Protein AF-A0AAV5SD18-F1 (afdb_monomer_lite)

Organism: NCBI:txid358040

Foldseek 3Di:
DVVLCVVDVLLVPADPVLNVLLCVVLVVLLQLLVQLVVLLVVVAQFTQHPVRDTAHLPPVPHPDDPPPSVSVCSSPVRNVVVNVVVDDPVRSVLSSSLSSLVDDRPPDDPVSNVSSVVVNVVSD

Secondary structure (DSSP, 8-state):
-HHHHHH-HHHHTS-HHHHHHHHHHHHHHHHHHHHHHHHHHH-SSEEE-TTS-EEESSGGG-SS--GGGHHHHHIIIIIHHHHHHT--HHHHHHHHHHHTT-S--TT--HHHHHHHHHHHHHH-

Radius of gyration: 16.51 Å; chains: 1; bounding box: 35×26×48 Å

pLDDT: mean 92.12, std 3.56, range [66.81, 96.31]

Structure (mmCIF, N/CA/C/O backbone):
data_AF-A0AAV5SD18-F1
#
_entry.id   AF-A0AAV5SD18-F1
#
loop_
_atom_site.group_PDB
_atom_site.id
_atom_site.type_symbol
_atom_site.label_atom_id
_atom_site.label_alt_id
_atom_site.label_comp_id
_atom_site.label_asym_id
_atom_site.label_entity_id
_atom_site.label_seq_id
_atom_site.pdbx_PDB_ins_code
_atom_site.Cartn_x
_atom_site.Cartn_y
_atom_site.Cartn_z
_atom_site.occupancy
_atom_site.B_iso_or_equiv
_atom_site.auth_seq_id
_atom_site.auth_comp_id
_atom_site.auth_asym_id
_atom_site.auth_atom_id
_atom_site.pdbx_PDB_model_num
ATOM 1 N N . TYR A 1 1 ? 0.777 -7.986 6.597 1.00 88.00 1 TYR A N 1
ATOM 2 C CA . TYR A 1 1 ? -0.371 -7.124 6.946 1.00 88.00 1 TYR A CA 1
ATOM 3 C C . TYR A 1 1 ? -0.909 -7.432 8.336 1.00 88.00 1 TYR A C 1
ATOM 5 O O . TYR A 1 1 ? -0.759 -6.588 9.204 1.00 88.00 1 TYR A O 1
ATOM 13 N N . CYS A 1 2 ? -1.472 -8.623 8.589 1.00 89.56 2 CYS A N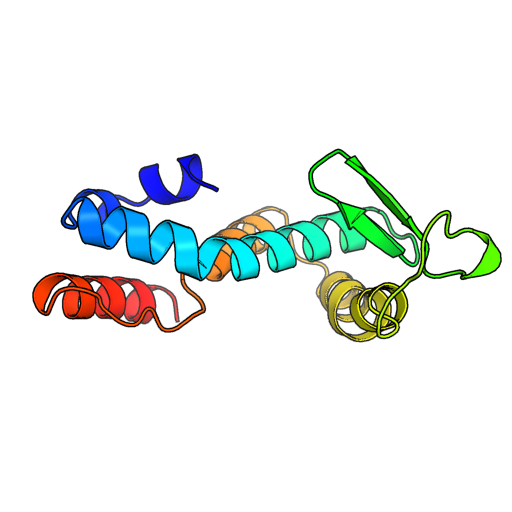 1
ATOM 14 C CA . CYS A 1 2 ? -2.021 -8.963 9.911 1.00 89.56 2 CYS A CA 1
ATOM 15 C C . CYS A 1 2 ? -1.006 -8.778 11.046 1.00 89.56 2 CYS A C 1
ATOM 17 O O . CYS A 1 2 ? -1.356 -8.228 12.081 1.00 89.56 2 CYS A O 1
ATOM 19 N N . ASP A 1 3 ? 0.256 -9.149 10.823 1.00 89.94 3 ASP A N 1
ATOM 20 C CA . ASP A 1 3 ? 1.314 -8.948 11.820 1.00 89.94 3 ASP A CA 1
ATOM 21 C C . ASP A 1 3 ? 1.566 -7.467 12.130 1.00 89.94 3 ASP A C 1
ATOM 23 O O . ASP A 1 3 ? 1.790 -7.129 13.284 1.00 89.94 3 ASP A O 1
ATOM 27 N N . LEU A 1 4 ? 1.456 -6.571 11.139 1.00 89.88 4 LEU A N 1
ATOM 28 C CA . LEU A 1 4 ? 1.553 -5.123 11.365 1.00 89.88 4 LEU A CA 1
ATOM 29 C C . LEU A 1 4 ? 0.370 -4.618 12.193 1.00 89.88 4 LEU A C 1
ATOM 31 O O . LEU A 1 4 ? 0.574 -3.872 13.139 1.00 89.88 4 LEU A O 1
ATOM 35 N N . MET A 1 5 ? -0.848 -5.076 11.889 1.00 90.44 5 MET A N 1
ATOM 36 C CA . MET A 1 5 ? -2.038 -4.712 12.667 1.00 90.44 5 MET A CA 1
ATOM 37 C C . MET A 1 5 ? -1.950 -5.214 14.114 1.00 90.44 5 MET A C 1
ATOM 39 O O . MET A 1 5 ? -2.359 -4.512 15.031 1.00 90.44 5 MET A O 1
ATOM 43 N N . HIS A 1 6 ? -1.401 -6.412 14.334 1.00 89.38 6 HIS A N 1
ATOM 44 C CA . HIS A 1 6 ? -1.158 -6.944 15.677 1.00 89.38 6 HIS A CA 1
ATOM 45 C C . HIS A 1 6 ? 0.024 -6.271 16.383 1.00 89.38 6 HIS A C 1
ATOM 47 O O . HIS A 1 6 ? 0.069 -6.260 17.609 1.00 89.38 6 HIS A O 1
ATOM 53 N N . ALA A 1 7 ? 0.975 -5.708 15.640 1.00 89.12 7 ALA A N 1
ATOM 54 C CA . ALA A 1 7 ? 2.061 -4.919 16.205 1.00 89.12 7 ALA A CA 1
ATOM 55 C C . ALA A 1 7 ? 1.616 -3.507 16.627 1.00 89.12 7 ALA A C 1
ATOM 57 O O . ALA A 1 7 ? 2.381 -2.841 17.318 1.00 89.12 7 ALA A O 1
ATOM 58 N N . THR A 1 8 ? 0.407 -3.062 16.255 1.00 90.31 8 THR A N 1
ATOM 59 C CA . THR A 1 8 ? -0.193 -1.791 16.690 1.00 90.31 8 THR A CA 1
ATOM 60 C C . THR A 1 8 ? -1.026 -1.997 17.963 1.00 90.31 8 THR A C 1
ATOM 62 O O . THR A 1 8 ? -2.147 -2.514 17.877 1.00 90.31 8 THR A O 1
ATOM 65 N N . PRO A 1 9 ? -0.543 -1.583 19.153 1.00 90.81 9 PRO A N 1
ATOM 66 C CA . PRO A 1 9 ? -1.249 -1.821 20.412 1.00 90.81 9 PRO A CA 1
ATOM 67 C C . PRO A 1 9 ? -2.645 -1.199 20.436 1.00 90.81 9 PRO A C 1
ATOM 69 O O . PRO A 1 9 ? -3.593 -1.845 20.877 1.00 90.81 9 PRO A O 1
ATOM 72 N N . GLU A 1 10 ? -2.803 0.005 19.880 1.00 91.56 10 GLU A N 1
ATOM 73 C CA . GLU A 1 10 ? -4.090 0.699 19.860 1.00 91.56 10 GLU A CA 1
ATOM 74 C C . GLU A 1 10 ? -5.169 -0.082 19.104 1.00 91.56 10 GLU A C 1
ATOM 76 O O . GLU A 1 10 ? -6.332 -0.044 19.495 1.00 91.56 10 GLU A O 1
ATOM 81 N N . VAL A 1 11 ? -4.796 -0.832 18.059 1.00 91.50 11 VAL A N 1
ATOM 82 C CA . VAL A 1 11 ? -5.721 -1.712 17.329 1.00 91.50 11 VAL A CA 1
ATOM 83 C C . VAL A 1 11 ? -6.081 -2.926 18.180 1.00 91.50 11 VAL A C 1
ATOM 85 O O . VAL A 1 11 ? -7.244 -3.326 18.226 1.00 91.50 11 VAL A O 1
ATOM 88 N N . LEU A 1 12 ? -5.108 -3.519 18.876 1.00 93.25 12 LEU A N 1
ATOM 89 C CA . LEU A 1 12 ? -5.348 -4.685 19.729 1.00 93.25 12 LEU A CA 1
ATOM 90 C C . LEU A 1 12 ? -6.293 -4.392 20.900 1.00 93.25 12 LEU A C 1
ATOM 92 O O . LEU A 1 12 ? -6.997 -5.305 21.337 1.00 93.25 12 LEU A O 1
ATOM 96 N N . GLU A 1 13 ? -6.331 -3.145 21.367 1.00 94.12 13 GLU A N 1
ATOM 97 C CA . GLU A 1 13 ? -7.234 -2.660 22.417 1.00 94.12 13 GLU A CA 1
ATOM 98 C C . GLU A 1 13 ? -8.676 -2.412 21.939 1.00 94.12 13 GLU A C 1
ATOM 100 O O . GLU A 1 13 ? -9.571 -2.194 22.761 1.00 94.12 13 GLU A O 1
ATOM 105 N N . MET A 1 14 ? -8.923 -2.423 20.626 1.00 95.12 14 MET A N 1
ATOM 106 C CA . MET A 1 14 ? -10.268 -2.280 20.060 1.00 95.12 14 MET A CA 1
ATOM 107 C C . MET A 1 14 ? -11.066 -3.579 20.191 1.00 95.12 14 MET A C 1
ATOM 109 O O . MET A 1 14 ? -10.507 -4.665 20.352 1.00 95.12 14 MET A O 1
ATOM 113 N N . ASP A 1 15 ? -12.386 -3.500 20.038 1.00 96.06 15 ASP A N 1
ATOM 114 C CA . ASP A 1 15 ? -13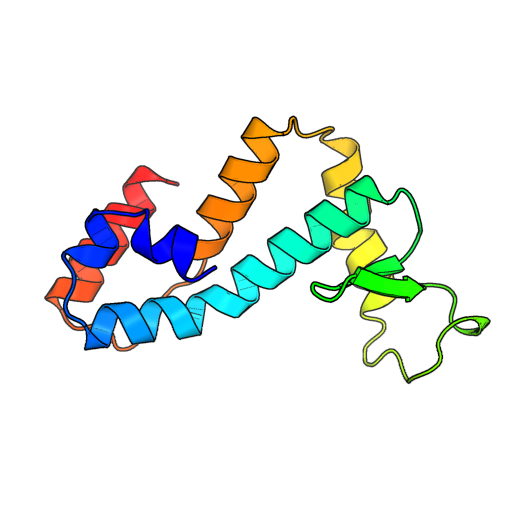.221 -4.698 19.985 1.00 96.06 15 ASP A CA 1
ATOM 115 C C . ASP A 1 15 ? -12.863 -5.572 18.773 1.00 96.06 15 ASP A C 1
ATOM 117 O O . ASP A 1 15 ? -12.543 -5.082 17.689 1.00 96.06 15 ASP A O 1
ATOM 121 N N . LYS A 1 16 ? -12.947 -6.901 18.927 1.00 94.69 16 LYS A N 1
ATOM 122 C CA . LYS A 1 16 ? -12.547 -7.849 17.871 1.00 94.69 16 LYS A CA 1
ATOM 123 C C . LYS A 1 16 ? -13.314 -7.671 16.562 1.00 94.69 16 LYS A C 1
ATOM 125 O O . LYS A 1 16 ? -12.735 -7.874 15.498 1.00 94.69 16 LYS A O 1
ATOM 130 N N . SER A 1 17 ? -14.587 -7.283 16.623 1.00 95.44 17 SER A N 1
ATOM 131 C CA . SER A 1 17 ? -15.367 -6.963 15.425 1.00 95.44 17 SER A CA 1
ATOM 132 C C . SER A 1 17 ? -14.776 -5.770 14.674 1.00 95.44 17 SER A C 1
ATOM 134 O O . SER A 1 17 ? -14.591 -5.851 13.463 1.00 95.44 17 SER A O 1
ATOM 136 N N . ASP A 1 18 ? -14.411 -4.707 15.393 1.00 95.62 18 ASP A N 1
ATOM 137 C CA . ASP A 1 18 ? -13.824 -3.500 14.812 1.00 95.62 18 ASP A CA 1
ATOM 138 C C . ASP A 1 18 ? -12.420 -3.781 14.252 1.00 95.62 18 ASP A C 1
ATOM 140 O O . ASP A 1 18 ? -12.124 -3.367 13.132 1.00 95.62 18 ASP A O 1
ATOM 144 N N . GLN A 1 19 ? -11.596 -4.579 14.950 1.00 94.44 19 GLN A N 1
ATOM 145 C CA . GLN A 1 19 ? -10.288 -5.037 14.442 1.00 94.44 19 GLN A CA 1
ATOM 146 C C . GLN A 1 19 ? -10.419 -5.702 13.062 1.00 94.44 19 GLN A C 1
ATOM 148 O O . GLN A 1 19 ? -9.655 -5.408 12.142 1.00 94.44 19 GLN A O 1
ATOM 153 N N . VAL A 1 20 ? -11.412 -6.583 12.896 1.00 93.81 20 VAL A N 1
ATOM 154 C CA . VAL A 1 20 ? -11.659 -7.293 11.631 1.00 93.81 20 VAL A CA 1
ATOM 155 C C . VAL A 1 20 ? -12.161 -6.344 10.541 1.00 93.81 20 VAL A C 1
ATOM 157 O O . VAL A 1 20 ? -11.745 -6.475 9.389 1.00 93.81 20 VAL A O 1
ATOM 160 N N . ILE A 1 21 ? -13.037 -5.393 10.876 1.00 94.69 21 ILE A N 1
ATOM 161 C CA . ILE A 1 21 ? -13.552 -4.405 9.915 1.00 94.69 21 ILE A CA 1
ATOM 162 C C . ILE A 1 21 ? -12.404 -3.530 9.392 1.00 94.69 21 ILE A C 1
ATOM 164 O O . ILE A 1 21 ? -12.254 -3.396 8.176 1.00 94.69 21 ILE A O 1
ATOM 168 N N . ILE A 1 22 ? -11.555 -3.013 10.286 1.00 92.88 22 ILE A N 1
ATOM 169 C CA . ILE A 1 22 ? -10.373 -2.210 9.931 1.00 92.88 22 ILE A CA 1
ATOM 170 C C . ILE A 1 22 ? -9.431 -3.019 9.042 1.00 92.88 22 ILE A C 1
ATOM 172 O O . ILE A 1 22 ? -9.074 -2.568 7.952 1.00 92.88 22 ILE A O 1
ATOM 176 N N . ALA A 1 23 ? -9.085 -4.240 9.466 1.00 91.69 23 ALA A N 1
ATOM 177 C CA . ALA A 1 23 ? -8.179 -5.105 8.721 1.00 91.69 23 ALA A CA 1
ATOM 178 C C . ALA A 1 23 ? -8.685 -5.368 7.293 1.00 91.69 23 ALA A C 1
ATOM 180 O O . ALA A 1 23 ? -7.936 -5.292 6.322 1.00 91.69 23 ALA A O 1
ATOM 181 N N . ARG A 1 24 ? -9.981 -5.647 7.133 1.00 92.06 24 ARG A N 1
ATOM 182 C CA . ARG A 1 24 ? -10.567 -5.894 5.810 1.00 92.06 24 ARG A CA 1
ATOM 183 C C . ARG A 1 24 ? -10.601 -4.641 4.943 1.00 92.06 24 ARG A C 1
ATOM 185 O O . ARG A 1 24 ? -10.371 -4.750 3.742 1.00 92.06 24 ARG A O 1
ATOM 192 N N . LYS A 1 25 ? -10.912 -3.479 5.523 1.00 92.56 25 LYS A N 1
ATOM 193 C CA . LYS A 1 25 ? -11.067 -2.237 4.759 1.00 92.56 25 LYS A CA 1
ATOM 194 C C . LYS A 1 25 ? -9.732 -1.695 4.254 1.00 92.56 25 LYS A C 1
ATOM 196 O O . LYS A 1 25 ? -9.671 -1.266 3.104 1.00 92.56 25 LYS A O 1
ATOM 201 N N . ASN A 1 26 ? -8.694 -1.731 5.087 1.00 92.25 26 ASN A N 1
ATOM 202 C CA . ASN A 1 26 ? -7.406 -1.109 4.782 1.00 92.25 26 ASN A CA 1
ATOM 203 C C . ASN A 1 26 ? -6.412 -2.045 4.083 1.00 92.25 26 ASN A C 1
ATOM 205 O O . ASN A 1 26 ? -5.393 -1.575 3.579 1.00 92.25 26 ASN A O 1
ATOM 209 N N . PHE A 1 27 ? -6.692 -3.353 4.009 1.00 93.62 27 PHE A N 1
ATOM 210 C CA . PHE A 1 27 ? -5.792 -4.302 3.348 1.00 93.62 27 PHE A CA 1
ATOM 211 C C . PHE A 1 27 ? -5.469 -3.906 1.903 1.00 93.62 27 PHE A C 1
ATOM 213 O O . PHE A 1 27 ? -4.316 -3.985 1.498 1.00 93.62 27 PHE A O 1
ATOM 220 N N . GLN A 1 28 ? -6.464 -3.450 1.137 1.00 92.50 28 GLN A N 1
ATOM 221 C CA . GLN A 1 28 ? -6.261 -3.071 -0.263 1.00 92.50 28 GLN A CA 1
ATOM 222 C C . GLN A 1 28 ? -5.281 -1.899 -0.408 1.00 92.50 28 GLN A C 1
ATOM 224 O O . GLN A 1 28 ? -4.404 -1.932 -1.267 1.00 92.50 28 GLN A O 1
ATOM 229 N N . SER A 1 29 ? -5.417 -0.874 0.431 1.00 92.25 29 SER A N 1
ATOM 230 C CA . SER A 1 29 ? -4.552 0.307 0.399 1.00 92.25 29 SER A CA 1
ATOM 231 C C . SER A 1 29 ? -3.129 -0.044 0.832 1.00 92.25 29 SER A C 1
ATOM 233 O O . SER A 1 29 ? -2.171 0.341 0.163 1.00 92.25 29 SER A O 1
ATOM 235 N N . PHE A 1 30 ? -2.987 -0.876 1.868 1.00 94.38 30 PHE A N 1
ATOM 236 C CA . PHE A 1 30 ? -1.700 -1.459 2.245 1.00 94.38 30 PHE A CA 1
ATOM 237 C C . PHE A 1 30 ? -1.059 -2.255 1.094 1.00 94.38 30 PHE A C 1
ATOM 239 O O . PHE A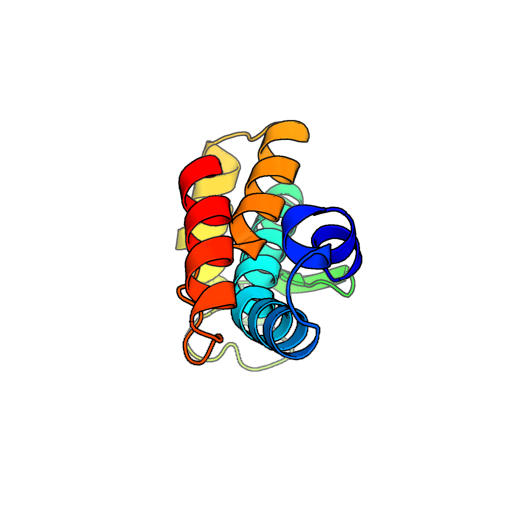 1 30 ? 0.117 -2.057 0.793 1.00 94.38 30 PHE A O 1
ATOM 246 N N . ASP A 1 31 ? -1.813 -3.135 0.432 1.00 94.06 31 ASP A N 1
ATOM 247 C CA . ASP A 1 31 ? -1.300 -3.980 -0.653 1.00 94.06 31 ASP A CA 1
ATOM 248 C C . ASP A 1 31 ? -0.815 -3.135 -1.840 1.00 94.06 31 ASP A C 1
ATOM 250 O O . ASP A 1 31 ? 0.281 -3.358 -2.354 1.00 94.06 31 ASP A O 1
ATOM 254 N N . TRP A 1 32 ? -1.548 -2.074 -2.197 1.00 92.38 32 TRP A N 1
ATOM 255 C CA . TRP A 1 32 ? -1.113 -1.115 -3.216 1.00 92.38 32 TRP A CA 1
ATOM 256 C C . TRP A 1 32 ? 0.177 -0.381 -2.850 1.00 92.38 32 TRP A C 1
ATOM 258 O O . TRP A 1 32 ? 1.039 -0.190 -3.717 1.00 92.38 32 TRP A O 1
ATOM 268 N N . VAL A 1 33 ? 0.338 0.017 -1.584 1.00 93.94 33 VAL A N 1
ATOM 269 C CA . VAL A 1 33 ? 1.587 0.621 -1.099 1.00 93.94 33 VAL A CA 1
ATOM 270 C C . VAL A 1 33 ? 2.740 -0.368 -1.252 1.00 93.94 33 VAL A C 1
ATOM 272 O O . VAL A 1 33 ? 3.763 -0.026 -1.847 1.00 93.94 33 VAL A O 1
ATOM 275 N N . MET A 1 34 ? 2.564 -1.613 -0.805 1.00 95.12 34 MET A N 1
ATOM 276 C CA . MET A 1 34 ? 3.605 -2.640 -0.899 1.00 95.12 34 MET A CA 1
ATOM 277 C C . MET A 1 34 ? 3.977 -2.963 -2.347 1.00 95.12 34 MET A C 1
ATOM 279 O O . MET A 1 34 ? 5.159 -2.956 -2.694 1.00 95.12 34 MET A O 1
ATOM 283 N N . MET A 1 35 ? 2.984 -3.164 -3.218 1.00 94.81 35 MET A N 1
ATOM 284 C CA . MET A 1 35 ? 3.203 -3.366 -4.651 1.00 94.81 35 MET A CA 1
ATOM 285 C C . MET A 1 35 ? 3.992 -2.214 -5.269 1.00 94.81 35 MET A C 1
ATOM 287 O O . MET A 1 35 ? 4.911 -2.446 -6.057 1.00 94.81 35 MET A O 1
ATOM 291 N N . THR A 1 36 ? 3.674 -0.974 -4.899 1.00 94.06 36 THR A N 1
ATOM 292 C CA . THR A 1 36 ? 4.390 0.208 -5.388 1.00 94.06 36 THR A CA 1
ATOM 293 C C . THR A 1 36 ? 5.845 0.209 -4.928 1.00 94.06 36 THR A C 1
ATOM 295 O O . THR A 1 36 ? 6.741 0.417 -5.747 1.00 94.06 36 THR A O 1
ATOM 298 N N . LEU A 1 37 ? 6.094 -0.062 -3.644 1.00 95.00 37 LEU A N 1
ATOM 299 C CA . LEU A 1 37 ? 7.440 -0.123 -3.074 1.00 95.00 37 LEU A CA 1
ATOM 300 C C . LEU A 1 37 ? 8.293 -1.200 -3.760 1.00 95.00 37 LEU A C 1
ATOM 302 O O . LEU A 1 37 ? 9.378 -0.906 -4.263 1.00 95.00 37 LEU A O 1
ATOM 306 N N . TRP A 1 38 ? 7.781 -2.428 -3.884 1.00 95.19 38 TRP A N 1
ATOM 307 C CA . TRP A 1 38 ? 8.492 -3.518 -4.561 1.00 95.19 38 TRP A CA 1
ATOM 308 C C . TRP A 1 38 ? 8.759 -3.212 -6.037 1.00 95.19 38 TRP A C 1
ATOM 310 O O . TRP A 1 38 ? 9.863 -3.435 -6.543 1.00 95.19 38 TRP A O 1
ATOM 320 N N . SER A 1 39 ? 7.771 -2.645 -6.730 1.00 94.75 39 SER A N 1
ATOM 321 C CA . SER A 1 39 ? 7.914 -2.268 -8.137 1.00 94.75 39 SER A CA 1
ATOM 322 C C . SER A 1 39 ? 8.938 -1.148 -8.325 1.00 94.75 39 SER A C 1
ATOM 324 O O . SER A 1 39 ? 9.716 -1.173 -9.285 1.00 94.75 39 SER A O 1
ATOM 326 N N . ALA A 1 40 ? 8.983 -0.181 -7.404 1.00 92.25 40 ALA A N 1
ATOM 327 C CA . ALA A 1 40 ? 9.971 0.889 -7.409 1.00 92.25 40 ALA A CA 1
ATOM 328 C C . ALA A 1 40 ? 11.396 0.329 -7.272 1.00 92.25 40 ALA A C 1
ATOM 330 O O . ALA A 1 40 ? 12.244 0.687 -8.097 1.00 92.25 40 ALA A O 1
ATOM 331 N N . ILE A 1 41 ? 11.612 -0.602 -6.329 1.00 90.12 41 ILE A N 1
ATOM 332 C CA . ILE A 1 41 ? 12.894 -1.291 -6.081 1.00 90.12 41 ILE A CA 1
ATOM 333 C C . ILE A 1 41 ? 13.349 -2.101 -7.299 1.00 90.12 41 ILE A C 1
ATOM 335 O O . ILE A 1 41 ? 14.524 -2.068 -7.656 1.00 90.12 41 ILE A O 1
ATOM 339 N N . SER A 1 42 ? 12.429 -2.793 -7.983 1.00 89.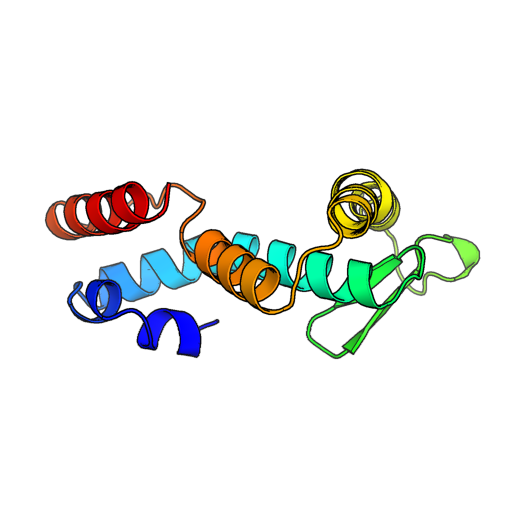75 42 SER A N 1
ATOM 340 C CA . SER A 1 42 ? 12.767 -3.639 -9.141 1.00 89.75 42 SER A CA 1
ATOM 341 C C . SER A 1 42 ? 13.436 -2.883 -10.298 1.00 89.75 42 SER A C 1
ATOM 343 O O . SER A 1 42 ? 14.053 -3.494 -11.169 1.00 89.75 42 SER A O 1
ATOM 345 N N . ASN A 1 43 ? 13.272 -1.556 -10.337 1.00 86.44 43 ASN A N 1
ATOM 346 C CA . ASN A 1 43 ? 13.709 -0.658 -11.401 1.00 86.44 43 ASN A CA 1
ATOM 347 C C . ASN A 1 43 ? 13.195 -1.014 -12.816 1.00 86.44 43 ASN A C 1
ATOM 349 O O . ASN A 1 43 ? 13.683 -0.473 -13.808 1.00 86.44 43 ASN A O 1
ATOM 353 N N . LYS A 1 44 ? 12.178 -1.879 -12.937 1.00 90.12 44 LYS A N 1
ATOM 354 C CA . LYS A 1 44 ? 11.611 -2.316 -14.223 1.00 90.12 44 LYS A CA 1
ATOM 355 C C . LYS A 1 44 ? 10.229 -1.693 -14.486 1.00 90.12 44 LYS A C 1
ATOM 357 O O . LYS A 1 44 ? 9.510 -1.369 -13.539 1.00 90.12 44 LYS A O 1
ATOM 362 N N . PRO A 1 45 ? 9.829 -1.495 -15.756 1.00 91.75 45 PRO A N 1
ATOM 363 C CA . PRO A 1 45 ? 8.523 -0.937 -16.113 1.00 91.75 45 PRO A CA 1
ATOM 364 C C . PRO A 1 45 ? 7.410 -1.993 -16.011 1.00 91.75 45 PRO A C 1
ATOM 366 O O . PRO A 1 45 ? 7.099 -2.685 -16.977 1.00 91.75 45 PRO A O 1
ATOM 369 N N . GLY A 1 46 ? 6.837 -2.148 -14.816 1.00 93.56 46 GLY A N 1
ATOM 370 C CA . GLY A 1 46 ? 5.723 -3.061 -14.538 1.00 93.56 46 GLY A CA 1
ATOM 371 C C . GLY A 1 46 ? 5.366 -3.098 -13.052 1.00 93.56 46 GLY A C 1
ATOM 372 O O . GLY A 1 46 ? 5.811 -2.237 -12.293 1.00 93.56 46 GLY A O 1
ATOM 373 N N . CYS A 1 47 ? 4.592 -4.099 -12.645 1.00 94.31 47 CYS A N 1
ATOM 374 C CA . CYS A 1 47 ? 4.109 -4.291 -11.279 1.00 94.31 47 CYS A CA 1
ATOM 375 C C . CYS A 1 47 ? 4.708 -5.559 -10.659 1.00 94.31 47 CYS A C 1
ATOM 377 O O . CYS A 1 47 ? 4.582 -6.646 -11.217 1.00 94.31 47 CYS A O 1
ATOM 379 N N . CYS A 1 48 ? 5.328 -5.435 -9.491 1.00 94.75 48 CYS A N 1
ATOM 380 C CA . CYS A 1 48 ? 5.725 -6.552 -8.641 1.00 94.75 48 CYS A CA 1
ATOM 381 C C . CYS A 1 48 ? 4.574 -6.901 -7.694 1.00 94.75 48 CYS A C 1
ATOM 383 O O . CYS A 1 48 ? 4.105 -6.040 -6.950 1.00 94.75 48 CYS A O 1
ATOM 385 N N . LEU A 1 49 ? 4.129 -8.156 -7.727 1.00 92.44 49 LEU A N 1
ATOM 386 C CA . LEU A 1 49 ? 3.034 -8.660 -6.900 1.00 92.44 49 LEU A CA 1
ATOM 387 C C . LEU A 1 49 ? 3.570 -9.330 -5.626 1.00 92.44 49 LEU A C 1
ATOM 389 O O . LEU A 1 49 ? 4.729 -9.741 -5.555 1.00 92.44 49 LEU A O 1
ATOM 393 N N . SER A 1 50 ? 2.702 -9.499 -4.629 1.00 91.38 50 SER A N 1
ATOM 394 C CA . SER A 1 50 ? 3.047 -10.056 -3.310 1.00 91.38 50 SER A CA 1
ATOM 395 C C . SER A 1 50 ? 3.551 -11.502 -3.330 1.00 91.38 50 SER A C 1
ATOM 397 O O . SER A 1 50 ? 4.276 -11.916 -2.430 1.00 91.38 50 SER A O 1
ATOM 399 N N . ASN A 1 51 ? 3.226 -12.268 -4.371 1.00 91.94 51 ASN A N 1
ATOM 400 C CA . ASN A 1 51 ? 3.733 -13.626 -4.583 1.00 91.94 51 ASN A CA 1
ATOM 401 C C . ASN A 1 51 ? 5.103 -13.667 -5.296 1.00 91.94 51 ASN A C 1
ATOM 403 O O . ASN A 1 51 ? 5.548 -14.741 -5.694 1.00 91.94 51 ASN A O 1
ATOM 407 N N . GLY A 1 52 ? 5.747 -12.515 -5.512 1.00 90.44 52 GLY A N 1
ATOM 408 C CA . GLY A 1 52 ? 7.029 -12.404 -6.212 1.00 90.44 52 GLY A CA 1
ATOM 409 C C . GLY A 1 52 ? 6.926 -12.439 -7.739 1.00 90.44 52 GLY A C 1
ATOM 410 O O . GLY A 1 52 ? 7.949 -12.357 -8.418 1.00 90.44 52 GLY A O 1
ATOM 411 N N . THR A 1 53 ? 5.719 -12.538 -8.301 1.00 92.44 53 THR A N 1
ATOM 412 C CA . THR A 1 53 ? 5.531 -12.441 -9.753 1.00 92.44 53 THR A CA 1
ATOM 413 C C . THR A 1 53 ? 5.656 -10.998 -10.231 1.00 92.44 53 THR A C 1
ATOM 415 O O . THR A 1 53 ? 5.489 -10.035 -9.476 1.00 92.44 53 THR A O 1
ATOM 418 N N . TYR A 1 54 ? 5.968 -10.854 -11.515 1.00 93.12 54 TYR A N 1
ATOM 419 C CA . TYR A 1 54 ? 6.129 -9.568 -12.170 1.00 93.12 54 TYR A CA 1
ATOM 420 C C . TYR A 1 54 ? 5.188 -9.478 -13.363 1.00 93.12 54 TYR A C 1
ATOM 422 O O . TYR A 1 54 ? 5.229 -10.328 -14.250 1.00 93.12 54 TYR A O 1
ATOM 430 N N . PHE A 1 55 ? 4.370 -8.432 -13.388 1.00 94.56 55 PHE A N 1
ATOM 431 C CA . PHE A 1 55 ? 3.488 -8.126 -14.500 1.00 94.56 55 PHE A CA 1
ATOM 432 C C . PHE A 1 55 ? 4.061 -6.958 -15.319 1.00 94.56 55 PHE A C 1
ATOM 434 O O . PHE A 1 55 ? 4.128 -5.833 -14.811 1.00 94.56 55 PHE A O 1
ATOM 441 N N . PRO A 1 56 ? 4.526 -7.190 -16.557 1.00 95.25 56 PRO A N 1
ATOM 442 C CA . PRO A 1 56 ? 5.177 -6.159 -17.358 1.00 95.25 56 PRO A CA 1
ATOM 443 C C . PRO A 1 56 ? 4.178 -5.115 -17.869 1.00 95.25 56 PRO A C 1
ATOM 445 O O . PRO A 1 56 ? 3.021 -5.415 -18.139 1.00 95.25 56 PRO A O 1
ATOM 448 N N . MET A 1 57 ? 4.642 -3.877 -18.058 1.00 95.12 57 MET A N 1
ATOM 449 C CA . MET A 1 57 ? 3.861 -2.816 -18.714 1.00 95.12 57 MET A CA 1
ATOM 450 C C . MET A 1 57 ? 3.737 -3.032 -20.232 1.00 95.12 57 MET A C 1
ATOM 452 O O . MET A 1 57 ? 2.750 -2.625 -20.839 1.00 95.12 57 MET A O 1
ATOM 456 N N . ALA A 1 58 ? 4.756 -3.639 -20.845 1.00 94.25 58 ALA A N 1
ATOM 457 C CA . ALA A 1 58 ? 4.793 -3.934 -22.273 1.00 94.25 58 ALA A CA 1
ATOM 458 C C . ALA A 1 58 ? 3.741 -5.000 -22.614 1.00 94.25 58 ALA A C 1
ATOM 460 O O . ALA A 1 58 ? 3.819 -6.120 -22.107 1.00 94.25 58 ALA A O 1
ATOM 461 N N . LYS A 1 59 ? 2.755 -4.645 -23.448 1.00 92.38 59 LYS A N 1
ATOM 462 C CA . LYS A 1 59 ? 1.574 -5.481 -23.734 1.00 92.38 59 LYS A CA 1
ATOM 463 C C . LYS A 1 59 ? 1.949 -6.811 -24.385 1.00 92.38 59 LYS A C 1
ATOM 465 O O . LYS A 1 59 ? 1.319 -7.824 -24.122 1.00 92.38 59 LYS A O 1
ATOM 470 N N . GLU A 1 60 ? 3.004 -6.814 -25.189 1.00 94.19 60 GLU A N 1
ATOM 471 C CA . GLU A 1 60 ? 3.560 -7.990 -25.854 1.00 94.19 60 GLU A CA 1
ATOM 472 C C . GLU A 1 60 ? 4.182 -9.015 -24.892 1.00 94.19 60 GLU A C 1
ATOM 474 O O . GLU A 1 60 ? 4.423 -10.150 -25.291 1.00 94.19 60 GLU A O 1
ATOM 479 N N . LEU A 1 61 ? 4.433 -8.629 -23.636 1.00 94.19 61 LEU A N 1
ATOM 480 C CA . LEU A 1 61 ? 4.975 -9.500 -22.590 1.00 94.19 61 LEU A CA 1
ATOM 481 C C . LEU A 1 61 ? 3.911 -9.931 -21.562 1.00 94.19 61 LEU A C 1
ATOM 483 O O . LEU A 1 61 ? 4.257 -10.554 -20.561 1.00 94.19 61 LEU A O 1
ATOM 487 N N . GLN A 1 62 ? 2.641 -9.557 -21.749 1.00 94.00 62 GLN A N 1
ATOM 488 C CA . GLN A 1 62 ? 1.566 -9.857 -20.802 1.00 94.00 62 GLN A CA 1
ATOM 489 C C . GLN A 1 62 ? 0.864 -11.173 -21.160 1.00 94.00 62 GLN A C 1
ATOM 491 O O . GLN A 1 62 ? 0.279 -11.300 -22.233 1.00 94.00 62 GLN A O 1
ATOM 496 N N . ASP A 1 63 ? 0.851 -12.122 -20.221 1.00 89.50 63 ASP A N 1
ATOM 497 C CA . ASP A 1 63 ? 0.174 -13.421 -20.384 1.00 89.50 63 ASP A CA 1
ATOM 498 C C . ASP A 1 63 ? -1.349 -13.353 -20.158 1.00 89.50 63 ASP A C 1
ATOM 500 O O . ASP A 1 63 ? -2.074 -14.314 -20.419 1.00 89.50 63 ASP A O 1
ATOM 504 N N . TYR A 1 64 ? -1.858 -12.229 -19.648 1.00 89.56 64 TYR A N 1
ATOM 505 C CA . TYR A 1 64 ? -3.279 -12.006 -19.385 1.00 89.56 64 TYR A CA 1
ATOM 506 C C . TYR A 1 64 ? -3.676 -10.541 -19.618 1.00 89.56 64 TYR A C 1
ATOM 508 O O . TYR A 1 64 ? -2.818 -9.657 -19.575 1.00 89.56 64 TYR A O 1
ATOM 516 N N . PRO A 1 65 ? -4.973 -10.258 -19.861 1.00 91.56 65 PRO A N 1
ATOM 517 C CA . PRO A 1 65 ? -5.431 -8.909 -20.173 1.00 91.56 65 PRO A CA 1
ATOM 518 C C . PRO A 1 65 ? -5.148 -7.901 -19.053 1.00 91.56 65 PRO A C 1
ATOM 520 O O . PRO A 1 65 ? -5.615 -8.058 -17.924 1.00 91.56 65 PRO A O 1
ATOM 523 N N . ASP A 1 66 ? -4.460 -6.814 -19.395 1.00 92.62 66 ASP A N 1
ATOM 524 C CA . ASP A 1 66 ? -4.291 -5.646 -18.528 1.00 92.62 66 ASP A CA 1
ATOM 525 C C . ASP A 1 66 ? -5.523 -4.740 -18.598 1.00 92.62 66 ASP A C 1
ATOM 527 O O . ASP A 1 66 ? -5.597 -3.769 -19.364 1.00 92.62 66 ASP A O 1
ATOM 531 N N . VAL A 1 67 ? -6.533 -5.115 -17.816 1.00 89.88 67 VAL A N 1
ATOM 532 C CA . VAL A 1 67 ? -7.800 -4.392 -17.726 1.00 89.88 67 VAL A CA 1
ATOM 533 C C . VAL A 1 67 ? -7.542 -2.959 -17.254 1.00 89.88 67 VAL A C 1
ATOM 535 O O . VAL A 1 67 ? -6.866 -2.726 -16.256 1.00 89.88 67 VAL A O 1
ATOM 538 N N . ASN A 1 68 ? -8.125 -1.987 -17.960 1.00 88.62 68 ASN A N 1
ATOM 539 C CA . ASN A 1 68 ? -7.998 -0.552 -17.677 1.00 88.62 68 ASN A CA 1
ATOM 540 C C . ASN A 1 68 ? -6.572 0.019 -17.756 1.00 88.62 68 ASN A C 1
ATOM 542 O O . ASN A 1 68 ? -6.353 1.125 -17.257 1.00 88.62 68 ASN A O 1
ATOM 546 N N . ASP A 1 69 ? -5.628 -0.682 -18.393 1.00 92.88 69 ASP A N 1
ATOM 547 C CA . ASP A 1 69 ? -4.225 -0.254 -18.474 1.00 92.88 69 ASP A CA 1
ATOM 548 C C . ASP A 1 69 ? -3.599 -0.040 -17.083 1.00 92.88 69 ASP A C 1
ATOM 550 O O . ASP A 1 69 ? -2.906 0.943 -16.812 1.00 92.88 69 ASP A O 1
ATOM 554 N N . CYS A 1 70 ? -3.908 -0.949 -16.159 1.00 90.75 70 CYS A N 1
ATOM 555 C CA . CYS A 1 70 ? -3.488 -0.868 -14.771 1.00 90.75 70 CYS A CA 1
ATOM 556 C C . CYS A 1 70 ? -1.961 -0.861 -14.653 1.00 90.75 70 CYS A C 1
ATOM 558 O O . CYS A 1 70 ? -1.428 -0.019 -13.934 1.00 90.75 70 CYS A O 1
ATOM 560 N N . ALA A 1 71 ? -1.247 -1.696 -15.417 1.00 92.81 71 ALA A N 1
ATOM 561 C CA . ALA A 1 71 ? 0.216 -1.726 -15.373 1.00 92.81 71 ALA A CA 1
ATOM 562 C C . ALA A 1 71 ? 0.838 -0.387 -15.801 1.00 92.81 71 ALA A C 1
ATOM 564 O O . ALA A 1 71 ? 1.727 0.135 -15.123 1.00 92.81 71 ALA A O 1
ATOM 565 N N . GLY A 1 72 ? 0.340 0.203 -16.894 1.00 94.25 72 GLY A N 1
ATOM 566 C CA . GLY A 1 72 ? 0.774 1.519 -17.372 1.00 94.25 72 GLY A CA 1
ATOM 567 C C . GLY A 1 72 ? 0.522 2.618 -16.341 1.00 94.25 72 GLY A C 1
ATOM 568 O O . GLY A 1 72 ? 1.427 3.389 -16.003 1.00 94.25 72 GLY A O 1
ATOM 569 N N . ARG A 1 73 ? -0.683 2.637 -15.763 1.00 93.81 73 ARG A N 1
ATOM 570 C CA . ARG A 1 73 ? -1.067 3.589 -14.713 1.00 93.81 73 ARG A CA 1
ATOM 571 C C . ARG A 1 73 ? -0.229 3.428 -13.449 1.00 93.81 73 ARG A C 1
ATOM 573 O O . ARG A 1 73 ? 0.241 4.432 -12.926 1.00 93.81 73 ARG A O 1
ATOM 580 N N . CYS A 1 74 ? 0.016 2.207 -12.979 1.00 92.25 74 CYS A N 1
ATOM 581 C CA . CYS A 1 74 ? 0.867 1.959 -11.814 1.00 92.25 74 CYS A CA 1
ATOM 582 C C . CYS A 1 74 ? 2.294 2.456 -12.050 1.00 92.25 74 CYS A C 1
ATOM 584 O O . CYS A 1 74 ? 2.857 3.151 -11.205 1.00 92.25 74 CYS A O 1
ATOM 586 N N . VAL A 1 75 ? 2.875 2.173 -13.220 1.00 93.69 75 VAL A N 1
ATOM 587 C CA . VAL A 1 75 ? 4.218 2.666 -13.548 1.00 93.69 75 VAL A CA 1
ATOM 588 C C . VAL A 1 75 ? 4.263 4.194 -13.541 1.00 93.69 75 VAL A C 1
ATOM 590 O O . VAL A 1 75 ? 5.198 4.775 -12.987 1.00 93.69 75 VAL A O 1
ATOM 593 N N . PHE A 1 76 ? 3.270 4.843 -14.150 1.00 94.50 76 PHE A N 1
ATOM 594 C CA . PHE A 1 76 ? 3.248 6.293 -14.306 1.00 94.50 76 PHE A CA 1
ATOM 595 C C . PHE A 1 76 ? 2.921 7.041 -13.006 1.00 94.50 76 PHE A C 1
ATOM 597 O O . PHE A 1 76 ? 3.662 7.948 -12.636 1.00 94.50 76 PHE A O 1
ATOM 604 N N . TYR A 1 77 ? 1.842 6.662 -12.318 1.00 93.31 77 TYR A N 1
ATOM 605 C CA . TYR A 1 77 ? 1.318 7.386 -11.156 1.00 93.31 77 TYR A CA 1
ATOM 606 C C . TYR A 1 77 ? 1.947 6.972 -9.826 1.00 93.31 77 TYR A C 1
ATOM 608 O O . TYR A 1 77 ? 1.889 7.752 -8.881 1.00 93.31 77 TYR A O 1
ATOM 616 N N . LEU A 1 78 ? 2.538 5.777 -9.734 1.00 91.31 78 LEU A N 1
ATOM 617 C CA . LEU A 1 78 ? 3.049 5.243 -8.469 1.00 91.31 78 LEU A CA 1
ATOM 618 C C . LEU A 1 78 ? 4.557 4.983 -8.538 1.00 91.31 78 LEU A C 1
ATOM 620 O O . LEU A 1 78 ? 5.332 5.642 -7.844 1.00 91.31 78 LEU A O 1
ATOM 624 N N . ASN A 1 79 ? 5.008 4.086 -9.420 1.00 91.62 79 ASN A N 1
ATOM 625 C CA . ASN A 1 79 ? 6.399 3.618 -9.398 1.00 91.62 79 ASN A CA 1
ATOM 626 C C . ASN A 1 79 ? 7.406 4.732 -9.700 1.00 91.62 79 ASN A C 1
ATOM 628 O O . ASN A 1 79 ? 8.436 4.827 -9.035 1.00 91.62 79 ASN A O 1
ATOM 632 N N . ARG A 1 80 ? 7.141 5.556 -10.725 1.00 92.62 80 ARG A N 1
ATOM 633 C CA . ARG A 1 80 ? 8.034 6.660 -11.109 1.00 92.62 80 ARG A CA 1
ATOM 634 C C . ARG A 1 80 ? 8.128 7.726 -10.006 1.00 92.62 80 ARG A C 1
ATOM 636 O O . ARG A 1 80 ? 9.260 8.028 -9.627 1.00 92.62 80 ARG A O 1
ATOM 643 N N . PRO A 1 81 ? 7.014 8.255 -9.457 1.00 94.12 81 PRO A N 1
ATOM 644 C CA . PRO A 1 81 ? 7.069 9.181 -8.327 1.00 94.12 81 PRO A CA 1
ATOM 645 C C . PRO A 1 81 ? 7.795 8.613 -7.108 1.00 94.12 81 PRO A C 1
ATOM 647 O O . PRO A 1 81 ? 8.723 9.245 -6.616 1.00 94.12 81 PRO A O 1
ATOM 650 N N . ILE A 1 82 ? 7.451 7.399 -6.664 1.00 93.81 82 ILE A N 1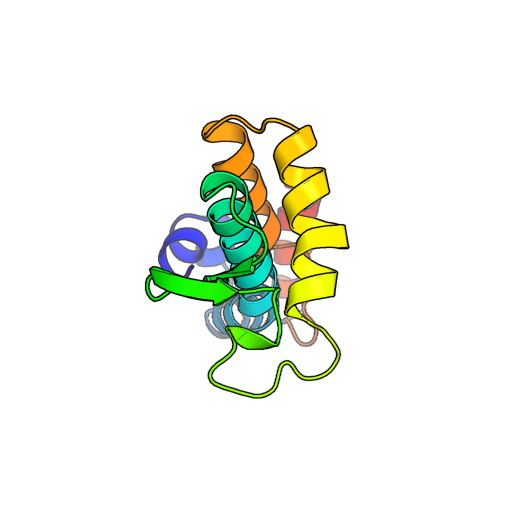
ATOM 651 C CA . ILE A 1 82 ? 8.087 6.791 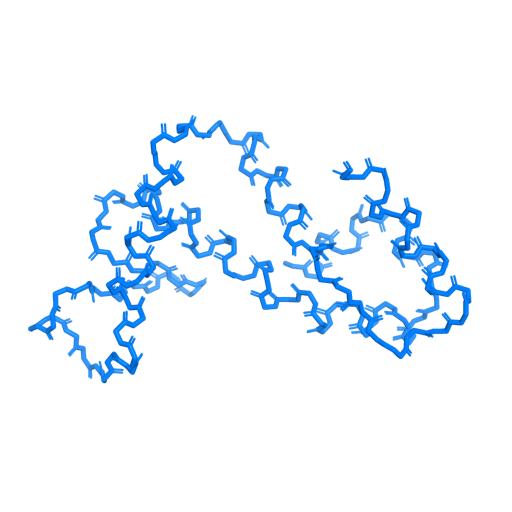-5.485 1.00 93.81 82 ILE A CA 1
ATOM 652 C C . ILE A 1 82 ? 9.589 6.581 -5.697 1.00 93.81 82 ILE A C 1
ATOM 654 O O . ILE A 1 82 ? 10.380 6.851 -4.796 1.00 93.81 82 ILE A O 1
ATOM 658 N N . ARG A 1 83 ? 10.016 6.173 -6.899 1.00 92.50 83 ARG A N 1
ATOM 659 C CA . ARG A 1 83 ? 11.446 6.057 -7.220 1.00 92.50 83 ARG A CA 1
ATOM 660 C C . ARG A 1 83 ? 12.160 7.408 -7.165 1.00 92.50 83 ARG A C 1
ATOM 662 O O . ARG A 1 83 ? 13.294 7.465 -6.704 1.00 92.50 83 ARG A O 1
ATOM 669 N N . ALA A 1 84 ? 11.510 8.476 -7.623 1.00 94.19 84 ALA A N 1
ATOM 670 C CA . ALA A 1 84 ? 12.076 9.822 -7.594 1.00 94.19 84 ALA A CA 1
ATOM 671 C C . ALA A 1 84 ? 12.231 10.374 -6.167 1.00 94.19 84 ALA A C 1
ATOM 673 O O . ALA A 1 84 ? 13.132 11.174 -5.933 1.00 94.19 84 ALA A O 1
ATOM 674 N N . LEU A 1 85 ? 11.398 9.927 -5.220 1.00 94.69 85 LEU A N 1
ATOM 675 C CA . LEU A 1 85 ? 11.524 10.287 -3.803 1.00 94.69 85 LEU A CA 1
ATOM 676 C C . LEU A 1 85 ? 12.732 9.636 -3.118 1.00 94.69 85 LEU A C 1
ATOM 678 O O . LEU A 1 85 ? 13.147 10.123 -2.074 1.00 94.69 85 LEU A O 1
ATOM 682 N N . ALA A 1 86 ? 13.291 8.562 -3.691 1.00 92.62 86 ALA A N 1
ATOM 683 C CA . ALA A 1 86 ? 14.446 7.844 -3.148 1.00 92.62 86 ALA A CA 1
ATOM 684 C C . ALA A 1 86 ? 14.291 7.476 -1.656 1.00 92.62 86 ALA A C 1
ATOM 686 O O . ALA A 1 86 ? 15.219 7.647 -0.867 1.00 92.62 86 ALA A O 1
ATOM 687 N N . LEU A 1 87 ? 13.108 6.964 -1.289 1.00 94.94 87 LEU A N 1
ATOM 688 C CA . LEU A 1 87 ? 12.767 6.619 0.093 1.00 94.94 87 LEU A CA 1
ATOM 689 C C . LEU A 1 87 ? 13.771 5.623 0.689 1.00 94.94 87 LEU A C 1
ATOM 691 O O . LEU A 1 87 ? 14.024 4.554 0.122 1.00 94.94 87 LEU A O 1
ATOM 695 N N . THR A 1 88 ? 14.283 5.944 1.870 1.00 96.31 88 THR A N 1
ATOM 696 C CA . THR A 1 88 ? 15.063 5.033 2.714 1.00 96.31 88 THR A CA 1
ATOM 697 C C . THR A 1 88 ? 14.212 3.852 3.181 1.00 96.31 88 THR A C 1
ATOM 699 O O . THR A 1 88 ? 12.986 3.922 3.200 1.00 96.31 88 THR A O 1
ATOM 702 N N . GLU A 1 89 ? 14.842 2.760 3.619 1.00 94.06 89 GLU A N 1
ATOM 703 C CA . GLU A 1 89 ? 14.116 1.594 4.154 1.00 94.06 89 GLU A CA 1
ATOM 704 C C . GLU A 1 89 ? 13.177 1.964 5.316 1.00 94.06 89 GLU A C 1
ATOM 706 O O . GLU A 1 89 ? 12.074 1.427 5.421 1.00 94.06 89 GLU A O 1
ATOM 711 N N . ILE A 1 90 ? 13.580 2.929 6.150 1.00 95.62 90 ILE A N 1
ATOM 712 C CA . ILE A 1 90 ? 12.765 3.432 7.261 1.00 95.62 90 ILE A CA 1
ATOM 713 C C . ILE A 1 90 ? 11.524 4.155 6.728 1.00 95.62 90 ILE A C 1
ATOM 715 O O . ILE A 1 90 ? 10.413 3.869 7.166 1.00 95.62 90 ILE A O 1
ATOM 719 N N . GLU A 1 91 ? 11.683 5.053 5.756 1.00 95.31 91 GLU A N 1
ATOM 720 C CA . GLU A 1 91 ? 10.554 5.773 5.153 1.00 95.31 91 GLU A CA 1
ATOM 721 C C . GLU A 1 91 ? 9.608 4.828 4.407 1.00 95.31 91 GLU A C 1
ATOM 723 O O . GLU A 1 91 ? 8.394 5.010 4.452 1.00 95.31 91 GLU A O 1
ATOM 728 N N . GLN A 1 92 ? 10.138 3.778 3.774 1.00 94.75 92 GLN A N 1
ATOM 729 C CA . GLN A 1 92 ? 9.328 2.731 3.152 1.00 94.75 92 GLN A CA 1
ATOM 730 C C . GLN A 1 92 ? 8.503 1.962 4.192 1.00 94.75 92 GLN A C 1
ATOM 732 O O . GLN A 1 92 ? 7.315 1.724 3.974 1.00 94.75 92 GLN A O 1
ATOM 737 N N . ALA A 1 93 ? 9.099 1.611 5.336 1.00 93.06 93 ALA A N 1
ATOM 738 C CA . ALA A 1 93 ? 8.388 0.959 6.434 1.00 93.06 93 ALA A CA 1
ATOM 739 C C . ALA A 1 93 ? 7.292 1.862 7.026 1.00 93.06 93 ALA A C 1
ATOM 741 O O . ALA A 1 93 ? 6.174 1.400 7.254 1.00 93.06 93 ALA A O 1
ATOM 742 N N . VAL A 1 94 ? 7.579 3.156 7.212 1.00 92.88 94 VAL A N 1
ATOM 743 C CA . VAL A 1 94 ? 6.584 4.147 7.652 1.00 92.88 94 VAL A CA 1
ATOM 744 C C . VAL A 1 94 ? 5.461 4.278 6.626 1.00 92.88 94 VAL A C 1
ATOM 746 O O . VAL A 1 94 ? 4.294 4.249 7.001 1.00 92.88 94 VAL A O 1
ATOM 749 N N . PHE A 1 95 ? 5.774 4.353 5.331 1.00 93.06 95 PHE A N 1
ATOM 750 C CA . PHE A 1 95 ? 4.755 4.456 4.288 1.00 93.06 95 PHE A CA 1
ATOM 751 C C . PHE A 1 95 ? 3.849 3.218 4.243 1.00 93.06 95 PHE A C 1
ATOM 753 O O . PHE A 1 95 ? 2.626 3.348 4.170 1.00 93.06 95 PHE A O 1
ATOM 760 N N . ALA A 1 96 ? 4.427 2.019 4.369 1.00 92.75 96 ALA A N 1
ATOM 761 C CA . ALA A 1 96 ? 3.668 0.779 4.500 1.00 92.75 96 ALA A CA 1
ATOM 762 C C . ALA A 1 96 ? 2.744 0.801 5.728 1.00 92.75 96 ALA A C 1
ATOM 764 O O . ALA A 1 96 ? 1.583 0.403 5.630 1.00 92.75 96 ALA A O 1
ATOM 765 N N . TYR A 1 97 ? 3.230 1.310 6.863 1.00 92.62 97 TYR A N 1
ATOM 766 C CA . TYR A 1 97 ? 2.432 1.458 8.077 1.00 92.62 97 TYR A CA 1
ATOM 767 C C . TYR A 1 97 ? 1.280 2.457 7.906 1.00 92.62 97 TYR A C 1
ATOM 769 O O . TYR A 1 97 ? 0.146 2.146 8.260 1.00 92.62 97 TYR A O 1
ATOM 777 N N . LEU A 1 98 ? 1.531 3.620 7.295 1.00 91.56 98 LEU A N 1
ATOM 778 C CA . LEU A 1 98 ? 0.488 4.596 6.965 1.00 91.56 98 LEU A CA 1
ATOM 779 C C . LEU A 1 98 ? -0.581 3.981 6.057 1.00 91.56 98 LEU A C 1
ATOM 781 O O . LEU A 1 98 ? -1.771 4.190 6.285 1.00 91.56 98 LEU A O 1
ATOM 785 N N . GLY A 1 99 ? -0.172 3.151 5.091 1.00 91.69 99 GLY A N 1
ATOM 786 C CA . GLY A 1 99 ? -1.067 2.397 4.211 1.00 91.69 99 GLY A CA 1
ATOM 787 C C . GLY A 1 99 ? -2.122 1.567 4.953 1.00 91.69 99 GLY A C 1
ATOM 788 O O . GLY A 1 99 ? -3.223 1.390 4.433 1.00 91.69 99 GLY A O 1
ATOM 789 N N . CYS A 1 100 ? -1.842 1.132 6.187 1.00 91.81 100 CYS A N 1
ATOM 790 C CA . CYS A 1 100 ? -2.785 0.400 7.035 1.00 91.81 100 CYS A CA 1
ATOM 791 C C . CYS A 1 100 ? -3.936 1.255 7.601 1.00 91.81 100 CYS A C 1
ATOM 793 O O . CYS A 1 100 ? -4.887 0.673 8.124 1.00 91.81 100 CYS A O 1
ATOM 795 N N . PHE A 1 101 ? -3.864 2.590 7.519 1.00 91.00 101 PHE A N 1
ATOM 796 C CA . PHE A 1 101 ? -4.797 3.528 8.173 1.00 91.00 101 PHE A CA 1
ATOM 797 C C . PHE A 1 101 ? -5.230 4.698 7.266 1.00 91.00 101 PHE A C 1
ATOM 799 O O . PHE A 1 101 ? -5.698 5.736 7.740 1.00 91.00 101 PHE A O 1
ATOM 806 N N . THR A 1 102 ? -5.061 4.553 5.950 1.00 83.56 102 THR A N 1
ATOM 807 C CA . THR A 1 102 ? -5.348 5.618 4.973 1.00 83.56 102 THR A CA 1
ATOM 808 C C . THR A 1 102 ? -6.839 5.867 4.781 1.00 83.56 102 THR A C 1
ATOM 810 O O . THR A 1 102 ? -7.253 7.025 4.699 1.00 83.56 102 THR A O 1
ATOM 813 N N . ASP A 1 103 ? -7.652 4.812 4.746 1.00 83.31 103 ASP A N 1
ATOM 814 C CA . ASP A 1 103 ? -9.067 4.937 4.417 1.00 83.31 103 ASP A CA 1
ATOM 815 C C . ASP A 1 103 ? -9.937 5.228 5.638 1.00 83.31 103 ASP A C 1
ATOM 817 O O . ASP A 1 103 ? -9.678 4.779 6.760 1.00 83.31 103 ASP A O 1
ATOM 821 N N . ASP A 1 104 ? -11.050 5.911 5.388 1.00 85.12 104 ASP A N 1
ATOM 822 C CA . ASP A 1 104 ? -12.165 5.915 6.322 1.00 85.12 104 ASP A CA 1
ATOM 823 C C . ASP A 1 104 ? -12.774 4.509 6.397 1.00 85.12 104 ASP A C 1
ATOM 825 O O . ASP A 1 104 ? -13.010 3.839 5.382 1.00 85.12 104 ASP A O 1
ATOM 829 N N . VAL A 1 105 ? -13.047 4.060 7.621 1.00 89.06 105 VAL A N 1
ATOM 830 C CA . VAL A 1 105 ? -13.599 2.733 7.886 1.00 89.06 105 VAL A CA 1
ATOM 831 C C . VAL A 1 105 ? -15.053 2.895 8.330 1.00 89.06 105 VAL A C 1
ATOM 833 O O . VAL A 1 105 ? -15.308 3.260 9.479 1.00 89.06 105 VAL A O 1
ATOM 836 N N . PRO A 1 106 ? -16.033 2.661 7.436 1.00 84.00 106 PRO A N 1
ATOM 837 C CA . PRO A 1 106 ? -17.435 2.752 7.813 1.00 84.00 106 PRO A CA 1
ATOM 838 C C . PRO A 1 106 ? -17.798 1.609 8.766 1.00 84.00 106 PRO A C 1
ATOM 840 O O . PRO A 1 106 ? -17.109 0.592 8.830 1.00 84.00 106 PRO A O 1
ATOM 843 N N . THR A 1 107 ? -18.935 1.733 9.453 1.00 92.19 107 THR A N 1
ATOM 844 C CA . THR A 1 107 ? -19.551 0.661 10.268 1.00 92.19 107 THR A CA 1
ATOM 845 C C . THR A 1 107 ? -18.790 0.225 11.524 1.00 92.19 107 THR A C 1
ATOM 847 O O . THR A 1 107 ? -19.159 -0.777 12.132 1.00 92.19 107 THR A O 1
ATOM 850 N N . LEU A 1 108 ? -17.783 0.984 11.955 1.00 94.19 108 LEU A N 1
ATOM 851 C CA . LEU A 1 108 ? -17.193 0.791 13.278 1.00 94.19 108 LEU A CA 1
ATOM 852 C C . LEU A 1 108 ? -18.202 1.116 14.380 1.00 94.19 108 LEU A C 1
ATOM 854 O O . LEU A 1 108 ? -19.090 1.959 14.212 1.00 94.19 108 LEU A O 1
ATOM 858 N N . SER A 1 109 ? -18.026 0.490 15.543 1.00 95.44 109 SER A N 1
ATOM 859 C CA . SER A 1 109 ? -18.730 0.921 16.751 1.00 95.44 109 SER A CA 1
ATOM 860 C C . SER A 1 109 ? -18.431 2.400 17.064 1.00 95.44 109 SER A C 1
ATOM 862 O O . SER A 1 109 ? -17.443 2.969 16.592 1.00 95.44 109 SER A O 1
ATOM 864 N N . ALA A 1 110 ? -19.259 3.058 17.885 1.00 94.62 110 ALA A N 1
ATOM 865 C CA . ALA A 1 110 ? -19.004 4.451 18.278 1.00 94.62 110 ALA A CA 1
ATOM 866 C C . ALA A 1 110 ? -17.649 4.606 18.999 1.00 94.62 110 ALA A C 1
ATOM 868 O O . ALA A 1 110 ? -16.917 5.569 18.770 1.00 94.62 110 ALA A O 1
ATOM 869 N N . ARG A 1 111 ? -17.293 3.619 19.833 1.00 94.69 111 ARG A N 1
ATOM 870 C CA . ARG A 1 111 ? -15.988 3.549 20.496 1.00 94.69 111 ARG A CA 1
ATOM 871 C C . ARG A 1 111 ? -14.869 3.301 19.482 1.00 94.69 111 ARG A C 1
ATOM 873 O O . ARG A 1 111 ? -13.876 4.021 19.504 1.00 94.69 111 ARG A O 1
ATOM 880 N N . GLY A 1 112 ? -15.060 2.340 18.579 1.00 94.94 112 GLY A N 1
ATOM 881 C CA . GLY A 1 112 ? -14.093 1.984 17.546 1.00 94.94 112 GLY A CA 1
ATOM 882 C C . GLY A 1 112 ? -13.799 3.137 16.591 1.00 94.94 112 GLY A C 1
ATOM 883 O O . GLY A 1 112 ? -12.642 3.409 16.302 1.00 94.94 112 GLY A O 1
ATOM 884 N N . SER A 1 113 ? -14.829 3.881 16.184 1.00 94.62 113 SER A N 1
ATOM 885 C CA . SER A 1 113 ? -14.696 5.099 15.375 1.00 94.62 113 SER A CA 1
ATOM 886 C C . SER A 1 113 ? -13.814 6.141 16.061 1.00 94.62 113 SER A C 1
ATOM 888 O O . SER A 1 113 ? -12.926 6.708 15.430 1.00 94.62 113 SER A O 1
ATOM 890 N N . LYS A 1 114 ? -14.023 6.366 17.366 1.00 94.06 114 LYS A N 1
ATOM 891 C CA . LYS A 1 114 ? -13.213 7.306 18.146 1.00 94.06 114 LYS A CA 1
ATOM 892 C C . LYS A 1 114 ? -11.753 6.849 18.233 1.00 94.06 114 LYS A C 1
ATOM 894 O O . LYS A 1 114 ? -10.866 7.623 17.899 1.00 94.06 114 LYS A O 1
ATOM 899 N N . GLN A 1 115 ? -11.516 5.595 18.624 1.00 94.44 115 GLN A N 1
ATOM 900 C CA . GLN A 1 115 ? -10.162 5.032 18.727 1.00 94.44 115 GLN A CA 1
ATOM 901 C C . GLN A 1 115 ? -9.437 5.045 17.373 1.00 94.44 115 GLN A C 1
ATOM 903 O O . GLN A 1 115 ? -8.265 5.396 17.302 1.00 94.44 115 GLN A O 1
ATOM 908 N N . TYR A 1 116 ? -10.135 4.714 16.285 1.00 93.44 116 TYR A N 1
ATOM 909 C CA . TYR A 1 116 ? -9.570 4.743 14.938 1.00 93.44 116 TYR A CA 1
ATOM 910 C C . TYR A 1 116 ? -9.195 6.163 14.494 1.00 93.44 116 TYR A C 1
ATOM 912 O O . TYR A 1 116 ? -8.130 6.352 13.910 1.00 93.44 116 TYR A O 1
ATOM 920 N N . SER A 1 117 ? -10.024 7.164 14.812 1.00 91.38 117 SER A N 1
ATOM 921 C CA . SER A 1 117 ? -9.685 8.575 14.576 1.00 91.38 117 SER A CA 1
ATOM 922 C C . SER A 1 117 ? -8.427 8.975 15.340 1.00 91.38 117 SER A C 1
ATOM 924 O O . SER A 1 117 ? -7.511 9.520 14.744 1.00 91.38 117 SER A O 1
ATOM 926 N N . GLU A 1 118 ? -8.331 8.623 16.626 1.00 92.00 118 GLU A N 1
ATOM 927 C CA . GLU A 1 118 ? -7.152 8.921 17.450 1.00 92.00 118 GLU A CA 1
ATOM 928 C C . GLU A 1 118 ? -5.872 8.265 16.903 1.00 92.00 118 GLU A C 1
ATOM 930 O O . GLU A 1 118 ? -4.795 8.853 16.989 1.00 92.00 118 GLU A O 1
ATOM 935 N N . ILE A 1 119 ? -5.965 7.058 16.328 1.00 91.25 119 ILE A N 1
ATOM 936 C CA . ILE A 1 119 ? -4.834 6.414 15.640 1.00 91.25 119 ILE A CA 1
ATOM 937 C C . ILE A 1 119 ? -4.436 7.224 14.403 1.00 91.25 119 ILE A C 1
ATOM 939 O O . ILE A 1 119 ? -3.250 7.471 14.200 1.00 91.25 119 ILE A O 1
ATOM 943 N N . ARG A 1 120 ? -5.401 7.651 13.581 1.00 89.38 120 ARG A N 1
ATOM 944 C CA . ARG A 1 120 ? -5.121 8.416 12.356 1.00 89.38 120 ARG A CA 1
ATOM 945 C C . ARG A 1 120 ? -4.534 9.791 12.649 1.00 89.38 120 ARG A C 1
ATOM 947 O O . ARG A 1 120 ? -3.536 10.131 12.030 1.00 89.38 120 ARG A O 1
ATOM 954 N N . ASP A 1 121 ? -5.069 10.506 13.634 1.00 87.62 121 ASP A N 1
ATOM 955 C CA . ASP A 1 121 ? -4.600 11.841 14.036 1.00 87.62 121 ASP A CA 1
ATOM 956 C C . ASP A 1 121 ? -3.165 11.823 14.597 1.00 87.62 121 ASP A C 1
ATOM 958 O O . ASP A 1 121 ? -2.463 12.830 14.590 1.00 87.62 121 ASP A O 1
ATOM 962 N N . LYS A 1 122 ? -2.699 10.679 15.117 1.00 86.00 122 LYS A N 1
ATOM 963 C CA . LYS A 1 122 ? -1.292 10.508 15.522 1.00 86.00 122 LYS A CA 1
ATOM 964 C C . LYS A 1 122 ? -0.351 10.309 14.333 1.00 86.00 122 LYS A C 1
ATOM 966 O O . LYS A 1 122 ? 0.854 10.499 14.483 1.00 86.00 122 LYS A O 1
ATOM 971 N N . LEU A 1 123 ? -0.874 9.827 13.208 1.00 81.81 123 LEU A N 1
ATOM 972 C CA . LEU A 1 123 ? -0.095 9.388 12.052 1.00 81.81 123 LEU A CA 1
ATOM 973 C C . LEU A 1 123 ? -0.092 10.399 10.902 1.00 81.81 123 LEU A C 1
ATOM 975 O O . LEU A 1 123 ? 0.833 10.362 10.090 1.00 81.81 123 LEU A O 1
ATOM 979 N N . ILE A 1 124 ? -1.110 11.261 10.826 1.00 66.81 124 ILE A N 1
ATOM 980 C CA . ILE A 1 124 ? -1.367 12.241 9.760 1.00 66.81 124 ILE A CA 1
ATOM 981 C C . ILE A 1 124 ? -1.588 13.610 10.401 1.00 66.81 124 ILE A C 1
ATOM 983 O O . ILE A 1 124 ? -0.976 14.583 9.907 1.00 66.81 124 ILE A O 1
#

Sequence (124 aa):
YCDLMHATPEVLEMDKSDQVIIARKNFQSFDWVMMTLWSAISNKPGCCLSNGTYFPMAKELQDYPDVNDCAGRCVFYLNRPIRALALTEIEQAVFAYLGCFTDDVPTLSARGSKQYSEIRDKLI

InterPro domains:
  IPR035500 Nuclear hormone receptor-like domain superfamily [G3DSA:1.10.565.10] (3-124)
  IPR035500 Nuclear hormone receptor-like domain superfamily [SSF48508] (9-123)
  IPR052499 Caenorhabditis elegans Nuclear Hormone Receptors [PTHR47630] (1-124)